Protein AF-A0A9W4K9D1-F1 (afdb_monomer_lite)

Radius of gyration: 14.53 Å; chains: 1; bounding box: 29×32×39 Å

pLDDT: mean 94.56, std 4.53, range [66.88, 98.06]

Structure (mmCIF, N/CA/C/O backbone):
data_AF-A0A9W4K9D1-F1
#
_entry.id   AF-A0A9W4K9D1-F1
#
loop_
_atom_site.group_PDB
_atom_site.id
_atom_site.type_symbol
_atom_site.label_atom_id
_atom_site.label_alt_id
_atom_site.label_comp_id
_atom_site.label_asym_id
_atom_site.label_entity_id
_atom_site.label_seq_id
_atom_site.pdbx_PDB_ins_code
_atom_site.Cartn_x
_atom_site.Cartn_y
_atom_site.Cartn_z
_atom_site.occupancy
_atom_site.B_iso_or_equiv
_atom_site.auth_seq_id
_atom_site.auth_comp_id
_atom_site.auth_asym_id
_atom_site.auth_atom_id
_atom_site.pdbx_PDB_model_num
ATOM 1 N N . MET A 1 1 ? 14.263 6.434 -8.833 1.00 66.88 1 MET A N 1
ATOM 2 C CA . MET A 1 1 ? 13.544 5.150 -9.008 1.00 66.88 1 MET A CA 1
ATOM 3 C C . MET A 1 1 ? 13.480 4.343 -7.719 1.00 66.88 1 MET A C 1
ATOM 5 O O . MET A 1 1 ? 12.378 4.004 -7.323 1.00 66.88 1 MET A O 1
ATOM 9 N N . ILE A 1 2 ? 14.610 4.113 -7.035 1.00 78.81 2 ILE A N 1
ATOM 10 C CA . ILE A 1 2 ? 14.655 3.403 -5.739 1.00 78.81 2 ILE A CA 1
ATOM 11 C C . ILE A 1 2 ? 13.678 4.014 -4.720 1.00 78.81 2 ILE A C 1
ATOM 13 O O . ILE A 1 2 ? 12.841 3.300 -4.189 1.00 78.81 2 ILE A O 1
ATOM 17 N N . LEU A 1 3 ? 13.687 5.344 -4.554 1.00 84.69 3 LEU A N 1
ATOM 18 C CA . LEU A 1 3 ? 12.763 6.046 -3.647 1.00 84.69 3 LEU A CA 1
ATOM 19 C C . LEU A 1 3 ? 11.282 5.759 -3.943 1.00 84.69 3 LEU A C 1
ATOM 21 O O . LEU A 1 3 ? 10.499 5.529 -3.029 1.00 84.69 3 LEU A O 1
ATOM 25 N N . TYR A 1 4 ? 10.906 5.722 -5.224 1.00 86.62 4 TYR A N 1
ATOM 26 C CA . TYR A 1 4 ? 9.530 5.438 -5.624 1.00 86.62 4 TYR A CA 1
ATOM 27 C C . TYR A 1 4 ? 9.137 3.984 -5.342 1.00 86.62 4 TYR A C 1
ATOM 29 O O . TYR A 1 4 ? 8.011 3.740 -4.926 1.00 86.62 4 TYR A O 1
ATOM 37 N N . LEU A 1 5 ? 10.053 3.026 -5.525 1.00 88.19 5 LEU A N 1
ATOM 38 C CA . LEU A 1 5 ? 9.808 1.626 -5.166 1.00 88.19 5 LEU A CA 1
ATOM 39 C C . LEU A 1 5 ? 9.636 1.459 -3.654 1.00 88.19 5 LEU A C 1
ATOM 41 O O . LEU A 1 5 ? 8.706 0.780 -3.235 1.00 88.19 5 LEU A O 1
ATOM 45 N N . THR A 1 6 ? 10.463 2.123 -2.840 1.00 92.44 6 THR A N 1
ATOM 46 C CA . THR A 1 6 ? 10.318 2.120 -1.376 1.00 92.44 6 THR A CA 1
ATOM 47 C C . THR A 1 6 ? 8.973 2.701 -0.941 1.00 92.44 6 THR A C 1
ATOM 49 O O . THR A 1 6 ? 8.310 2.128 -0.080 1.00 92.44 6 THR A O 1
ATOM 52 N N . TRP A 1 7 ? 8.534 3.807 -1.551 1.00 93.44 7 TRP A N 1
ATOM 53 C CA . TRP A 1 7 ? 7.221 4.386 -1.258 1.00 93.44 7 TRP A CA 1
ATOM 54 C C . TRP A 1 7 ? 6.080 3.444 -1.630 1.00 93.44 7 TRP A C 1
ATOM 56 O O . TRP A 1 7 ? 5.208 3.217 -0.803 1.00 93.44 7 TRP A O 1
ATOM 66 N N . VAL A 1 8 ? 6.102 2.847 -2.827 1.00 94.12 8 VAL A N 1
ATOM 67 C CA . VAL A 1 8 ? 5.066 1.879 -3.223 1.00 94.12 8 VAL A CA 1
ATOM 68 C C . VAL A 1 8 ? 5.062 0.657 -2.317 1.00 94.12 8 VAL A C 1
ATOM 70 O O . VAL A 1 8 ? 3.990 0.219 -1.919 1.00 94.12 8 VAL A O 1
ATOM 73 N N . PHE A 1 9 ? 6.230 0.123 -1.964 1.00 95.94 9 PHE A N 1
ATOM 74 C CA . PHE A 1 9 ? 6.333 -1.032 -1.076 1.00 95.94 9 PHE A CA 1
ATOM 75 C C . PHE A 1 9 ? 5.683 -0.757 0.287 1.00 95.94 9 PHE A C 1
ATOM 77 O O . PHE A 1 9 ? 4.829 -1.523 0.730 1.00 95.94 9 PHE A O 1
ATOM 84 N N . ASN A 1 10 ? 6.039 0.358 0.927 1.00 96.50 10 ASN A N 1
ATOM 85 C CA . ASN A 1 10 ? 5.492 0.701 2.237 1.00 96.50 10 ASN A CA 1
ATOM 86 C C . ASN A 1 10 ? 4.005 1.046 2.151 1.00 96.50 10 ASN A C 1
ATOM 88 O O . ASN A 1 10 ? 3.215 0.528 2.929 1.00 96.50 10 ASN A O 1
ATOM 92 N N . TRP A 1 11 ? 3.599 1.861 1.177 1.00 97.00 11 TRP A N 1
ATOM 93 C CA . TRP A 1 11 ? 2.216 2.320 1.113 1.00 97.00 11 TRP A CA 1
ATOM 94 C C . TRP A 1 11 ? 1.242 1.240 0.651 1.00 97.00 11 TRP A C 1
ATOM 96 O O . TRP A 1 11 ? 0.131 1.195 1.165 1.00 97.00 11 TRP A O 1
ATOM 106 N N . ILE A 1 12 ? 1.634 0.332 -0.254 1.00 97.62 12 ILE A N 1
ATOM 107 C CA . ILE A 1 12 ? 0.810 -0.855 -0.532 1.00 97.62 12 ILE A CA 1
ATOM 108 C C . ILE A 1 12 ? 0.647 -1.666 0.752 1.00 97.62 12 ILE A C 1
ATOM 110 O O . ILE A 1 12 ? -0.475 -2.055 1.055 1.00 97.62 12 ILE A O 1
ATOM 114 N N . ASN A 1 13 ? 1.718 -1.880 1.526 1.00 97.88 13 ASN A N 1
ATOM 115 C CA . ASN A 1 13 ? 1.593 -2.582 2.800 1.00 97.88 13 ASN A CA 1
ATOM 116 C C . ASN A 1 13 ? 0.631 -1.853 3.746 1.00 97.88 13 ASN A C 1
ATOM 118 O O . ASN A 1 13 ? -0.299 -2.491 4.204 1.00 97.88 13 ASN A O 1
ATOM 122 N N . ASP A 1 14 ? 0.787 -0.545 3.976 1.00 97.62 14 ASP A N 1
ATOM 123 C CA . ASP A 1 14 ? -0.086 0.227 4.880 1.00 97.62 14 ASP A CA 1
ATOM 124 C C . ASP A 1 14 ? -1.564 0.208 4.450 1.00 97.62 14 ASP A C 1
ATOM 126 O O . ASP A 1 14 ? -2.464 0.217 5.288 1.00 97.62 14 ASP A O 1
ATOM 130 N N . LEU A 1 15 ? -1.831 0.198 3.139 1.00 96.94 15 LEU A N 1
ATOM 131 C CA . LEU A 1 15 ? -3.189 0.083 2.604 1.00 96.94 15 LEU A CA 1
ATOM 132 C C . LEU A 1 15 ? -3.754 -1.321 2.805 1.00 96.94 15 LEU A C 1
ATOM 134 O O . LEU A 1 15 ? -4.877 -1.479 3.268 1.00 96.94 15 LEU A O 1
ATOM 138 N N . MET A 1 16 ? -2.982 -2.346 2.454 1.00 96.75 16 MET A N 1
ATOM 139 C CA . MET A 1 16 ? -3.437 -3.732 2.519 1.00 96.75 16 MET A CA 1
ATOM 140 C C . MET A 1 16 ? -3.450 -4.267 3.960 1.00 96.75 16 MET A C 1
ATOM 142 O O . MET A 1 16 ? -4.208 -5.173 4.280 1.00 96.75 16 MET A O 1
ATOM 146 N N . SER A 1 17 ? -2.649 -3.712 4.866 1.00 97.19 17 SER A N 1
ATOM 147 C CA . SER A 1 17 ? -2.665 -4.057 6.286 1.00 97.19 17 SER A CA 1
ATOM 148 C C . SER A 1 17 ? -3.707 -3.272 7.077 1.00 97.19 17 SER A C 1
ATOM 150 O O . SER A 1 17 ? -4.004 -3.656 8.207 1.00 97.19 17 SER A O 1
ATOM 152 N N . SER A 1 18 ? -4.325 -2.232 6.505 1.00 96.19 18 SER A N 1
ATOM 153 C CA . SER A 1 18 ? -5.234 -1.364 7.259 1.00 96.19 18 SER A CA 1
ATOM 154 C C . SER A 1 18 ? -6.412 -2.129 7.866 1.00 96.19 18 SER A C 1
ATOM 156 O O . SER A 1 18 ? -6.821 -1.836 8.987 1.00 96.19 18 SER A O 1
ATOM 158 N N . TYR A 1 19 ? -6.952 -3.122 7.150 1.00 95.69 19 TYR A N 1
ATOM 159 C CA . TYR A 1 19 ? -8.067 -3.931 7.643 1.00 95.69 19 TYR A CA 1
ATOM 160 C C . TYR A 1 19 ? -7.665 -4.767 8.861 1.00 95.69 19 TYR A C 1
ATOM 162 O O . TYR A 1 19 ? -8.258 -4.615 9.930 1.00 95.69 19 TYR A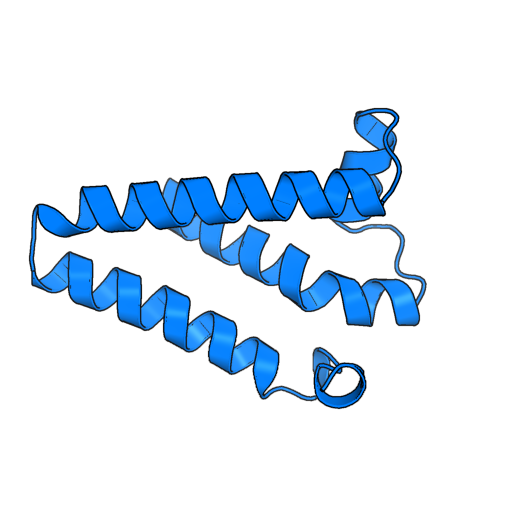 O 1
ATOM 170 N N . LYS A 1 20 ? -6.615 -5.594 8.740 1.00 96.31 20 LYS A N 1
ATOM 171 C CA . LYS A 1 20 ? -6.157 -6.441 9.853 1.00 96.31 20 LYS A CA 1
ATOM 172 C C . LYS A 1 20 ? -5.739 -5.607 11.066 1.00 96.31 20 LYS A C 1
ATOM 174 O O . LYS A 1 20 ? -6.010 -5.994 12.195 1.00 96.31 20 LYS A O 1
ATOM 179 N N . GLU A 1 21 ? -5.127 -4.445 10.845 1.00 96.56 21 GLU A N 1
ATOM 180 C CA . GLU A 1 21 ? -4.732 -3.520 11.913 1.00 96.56 21 GLU A CA 1
ATOM 181 C C . GLU A 1 21 ? -5.935 -2.927 12.642 1.00 96.56 21 GLU A C 1
ATOM 183 O O . GLU A 1 21 ? -5.948 -2.889 13.871 1.00 96.56 21 GLU A O 1
ATOM 188 N N . MET A 1 22 ? -6.966 -2.522 11.898 1.00 93.38 22 MET A N 1
ATOM 189 C CA . MET A 1 22 ? -8.209 -2.015 12.471 1.00 93.38 22 MET A CA 1
ATOM 190 C C . MET A 1 22 ? -8.908 -3.085 13.316 1.00 93.38 22 MET A C 1
ATOM 192 O O . MET A 1 22 ? -9.314 -2.800 14.442 1.00 93.38 22 MET A O 1
ATOM 196 N N . VAL A 1 23 ? -9.006 -4.321 12.814 1.00 94.62 23 VAL A N 1
ATOM 197 C CA . VAL A 1 23 ? -9.627 -5.431 13.557 1.00 94.62 23 VAL A CA 1
ATOM 198 C C . VAL A 1 23 ? -8.832 -5.783 14.818 1.00 94.62 23 VAL A C 1
ATOM 200 O O . VAL A 1 23 ? -9.419 -6.072 15.858 1.00 94.62 23 VAL A O 1
ATOM 203 N N . ASN A 1 24 ? -7.503 -5.700 14.759 1.00 94.56 24 ASN A N 1
ATOM 204 C CA . ASN A 1 24 ? -6.626 -5.946 15.903 1.00 94.56 24 ASN A CA 1
ATOM 205 C C . ASN A 1 24 ? -6.520 -4.754 16.871 1.00 94.56 24 ASN A C 1
ATOM 207 O O . ASN A 1 24 ? -5.766 -4.830 17.840 1.00 94.56 24 ASN A O 1
ATOM 211 N N . MET A 1 25 ? -7.238 -3.652 16.619 1.00 92.50 25 MET A N 1
ATOM 212 C CA . MET A 1 25 ? -7.149 -2.410 17.397 1.00 92.50 25 MET A CA 1
ATOM 213 C C . MET A 1 25 ? -5.716 -1.840 17.471 1.00 92.50 25 MET A C 1
ATOM 215 O O . MET A 1 25 ? -5.352 -1.142 18.421 1.00 92.50 25 MET A O 1
ATOM 219 N N . GLU A 1 26 ? -4.897 -2.108 16.449 1.00 92.81 26 GLU A N 1
ATOM 220 C CA . GLU A 1 26 ? -3.559 -1.538 16.302 1.00 92.81 26 GLU A CA 1
ATOM 221 C C . GLU A 1 26 ? -3.694 -0.039 15.971 1.00 92.81 26 GLU A C 1
ATOM 223 O O . GLU A 1 26 ? -4.313 0.346 14.981 1.00 92.81 26 GLU A O 1
ATOM 228 N N . ASN A 1 27 ? -3.121 0.832 16.807 1.00 90.44 27 ASN A N 1
ATOM 229 C CA . ASN A 1 27 ? -3.291 2.291 16.709 1.00 90.44 27 ASN A CA 1
ATOM 230 C C . ASN A 1 27 ? -1.972 3.065 16.506 1.00 90.44 27 ASN A C 1
ATOM 232 O O . ASN A 1 27 ? -1.963 4.299 16.562 1.00 90.44 27 ASN A O 1
ATOM 236 N N . LEU A 1 28 ? -0.873 2.341 16.276 1.00 93.88 28 LEU A N 1
ATOM 237 C CA . LEU A 1 28 ? 0.464 2.861 15.979 1.00 93.88 28 LEU A CA 1
ATOM 238 C C . LEU A 1 28 ? 0.896 2.454 14.563 1.00 93.88 28 LEU A C 1
ATOM 240 O O . LEU A 1 28 ? 1.950 1.860 14.363 1.00 93.88 28 LEU A O 1
ATOM 244 N N . ASN A 1 29 ? 0.065 2.784 13.577 1.00 95.62 29 ASN A N 1
ATOM 245 C CA . ASN A 1 29 ? 0.316 2.543 12.155 1.00 95.62 29 ASN A CA 1
ATOM 246 C C . ASN A 1 29 ? 0.262 3.844 11.348 1.00 95.62 29 ASN A C 1
ATOM 248 O O . ASN A 1 29 ? -0.137 4.900 11.852 1.00 95.62 29 ASN A O 1
ATOM 252 N N . PHE A 1 30 ? 0.673 3.773 10.081 1.00 96.56 30 PHE A N 1
ATOM 253 C CA . PHE A 1 30 ? 0.765 4.945 9.217 1.00 96.56 30 PHE A CA 1
ATOM 254 C C . PHE A 1 30 ? -0.580 5.660 9.044 1.00 96.56 30 PHE A C 1
ATOM 256 O O . PHE A 1 30 ? -0.636 6.884 9.169 1.00 96.56 30 PHE A O 1
ATOM 263 N N . ILE A 1 31 ? -1.670 4.922 8.810 1.00 96.88 31 ILE A N 1
ATOM 264 C CA . ILE A 1 31 ? -2.998 5.509 8.575 1.00 96.88 31 ILE A CA 1
ATOM 265 C C . ILE A 1 31 ? -3.490 6.264 9.811 1.00 96.88 31 ILE A C 1
ATOM 267 O O . ILE A 1 31 ? -3.891 7.424 9.704 1.00 96.88 31 ILE A O 1
ATOM 271 N N . THR A 1 32 ? -3.395 5.649 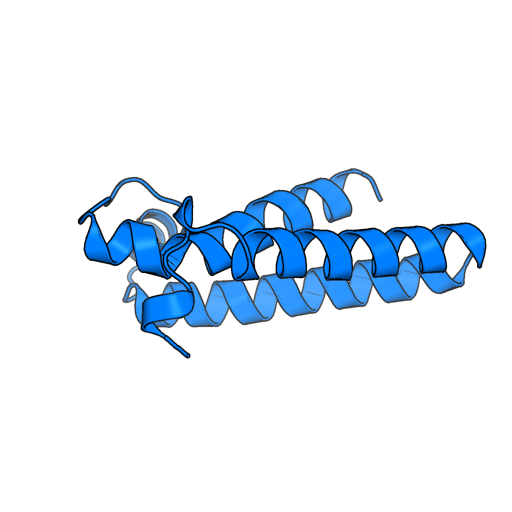10.990 1.00 96.69 32 THR A N 1
ATOM 272 C CA . THR A 1 32 ? -3.820 6.257 12.257 1.00 96.69 32 THR A CA 1
ATOM 273 C C . THR A 1 32 ? -2.956 7.460 12.616 1.00 96.69 32 THR A C 1
ATOM 275 O O . THR A 1 32 ? -3.478 8.508 12.998 1.00 96.69 32 THR A O 1
ATOM 278 N N . ASN A 1 33 ? -1.636 7.348 12.463 1.00 97.25 33 ASN A N 1
ATOM 279 C CA . ASN A 1 33 ? -0.723 8.445 12.769 1.00 97.25 33 ASN A CA 1
ATOM 280 C C . ASN A 1 33 ? -0.895 9.614 11.789 1.00 97.25 33 ASN A C 1
ATOM 282 O O . ASN A 1 33 ? -0.974 10.760 12.223 1.00 97.25 33 ASN A O 1
ATOM 286 N N . SER A 1 34 ? -1.043 9.348 10.487 1.00 96.56 34 SER A N 1
ATOM 287 C CA . SER A 1 34 ? -1.322 10.382 9.480 1.00 96.56 34 SER A CA 1
ATOM 288 C C . SER A 1 34 ? -2.648 11.092 9.757 1.00 96.56 34 SER A C 1
ATOM 290 O O . SER A 1 34 ? -2.700 12.320 9.671 1.00 96.56 34 SER A O 1
ATOM 292 N N . ALA A 1 35 ? -3.692 10.353 10.146 1.00 96.75 35 ALA A N 1
ATOM 293 C CA . ALA A 1 35 ? -4.975 10.928 10.539 1.00 96.75 35 ALA A CA 1
ATOM 294 C C . ALA A 1 35 ? -4.811 11.907 11.714 1.00 96.75 35 ALA A C 1
ATOM 296 O O . ALA A 1 35 ? -5.196 13.072 11.611 1.00 96.75 35 ALA A O 1
ATOM 297 N N . ARG A 1 36 ? -4.130 11.476 12.785 1.00 96.94 36 ARG A N 1
ATOM 298 C CA . ARG A 1 36 ? -3.847 12.309 13.968 1.00 96.94 36 ARG A CA 1
ATOM 299 C C . ARG A 1 36 ? -3.040 13.558 13.625 1.00 96.94 36 ARG A C 1
ATOM 301 O O . ARG A 1 36 ? -3.434 14.655 14.001 1.00 96.94 36 ARG A O 1
ATOM 308 N N . CYS A 1 37 ? -1.938 13.408 12.889 1.00 97.62 37 CYS A N 1
ATOM 309 C CA . CYS A 1 37 ? -1.063 14.527 12.536 1.00 97.62 37 CYS A CA 1
ATOM 310 C C . CYS A 1 37 ? -1.754 15.583 11.663 1.00 97.62 37 CYS A C 1
ATOM 312 O O . CYS A 1 37 ? -1.346 16.740 11.683 1.00 97.62 37 CYS A O 1
ATOM 314 N N . LYS A 1 38 ? -2.768 15.193 10.883 1.00 97.00 38 LYS A N 1
ATOM 315 C CA . LYS A 1 38 ? -3.465 16.080 9.940 1.00 97.00 38 LYS A CA 1
ATOM 316 C C . LYS A 1 38 ?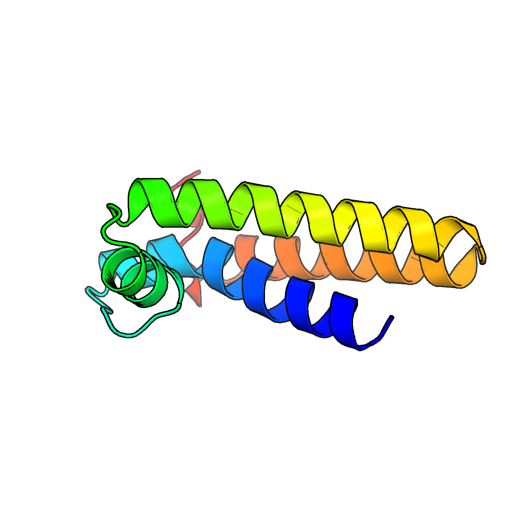 -4.843 16.535 10.428 1.00 97.00 38 LYS A C 1
ATOM 318 O O . LYS A 1 38 ? -5.514 17.255 9.698 1.00 97.00 38 LYS A O 1
ATOM 323 N N . GLY A 1 39 ? -5.275 16.111 11.618 1.00 97.25 39 GLY A N 1
ATOM 324 C CA . GLY A 1 39 ? -6.626 16.385 12.118 1.00 97.25 39 GLY A CA 1
ATOM 325 C C . GLY A 1 39 ? -7.733 15.748 11.268 1.00 97.25 39 GLY A C 1
ATOM 326 O O . GLY A 1 39 ? -8.813 16.314 11.155 1.00 97.25 39 GLY A O 1
ATOM 327 N N . LEU A 1 40 ? -7.454 14.600 10.644 1.00 97.25 40 LEU A N 1
ATOM 328 C CA . LEU A 1 40 ? -8.390 13.857 9.796 1.00 97.25 40 LEU A CA 1
ATOM 329 C C . LEU A 1 40 ? -8.952 12.637 10.533 1.00 97.25 40 LEU A C 1
ATOM 331 O O . LEU A 1 40 ? -8.361 12.130 11.488 1.00 97.25 40 LEU A O 1
ATOM 335 N N . THR A 1 41 ? -10.055 12.093 10.028 1.00 96.38 41 THR A N 1
ATOM 336 C CA . THR A 1 41 ? -10.497 10.739 10.377 1.00 96.38 41 THR A CA 1
ATOM 337 C C . THR A 1 41 ? -9.577 9.681 9.751 1.00 96.38 41 THR A C 1
ATOM 339 O O . THR A 1 41 ? -8.894 9.920 8.749 1.00 96.38 41 THR A O 1
ATOM 342 N N . GLN A 1 42 ? -9.575 8.464 10.309 1.00 94.19 42 GLN A N 1
ATOM 343 C CA . GLN A 1 42 ? -8.812 7.349 9.728 1.00 94.19 42 GLN A CA 1
ATOM 344 C C . GLN A 1 42 ? -9.268 7.025 8.299 1.00 94.19 42 GLN A C 1
ATOM 346 O O . GLN A 1 42 ? -8.432 6.767 7.439 1.00 94.19 42 GLN A O 1
ATOM 351 N N . VAL A 1 43 ? -10.575 7.110 8.021 1.00 94.94 43 VAL A N 1
ATOM 352 C CA . VAL A 1 43 ? -11.140 6.874 6.683 1.00 94.94 43 VAL A CA 1
ATOM 353 C C . VAL A 1 43 ? -10.656 7.924 5.681 1.00 94.94 43 VAL A C 1
ATOM 355 O O . VAL A 1 43 ? -10.284 7.579 4.561 1.00 94.94 43 VAL A O 1
ATOM 358 N N . GLU A 1 44 ? -10.619 9.203 6.058 1.00 97.62 44 GLU A N 1
ATOM 359 C CA . GLU A 1 44 ? -10.076 10.265 5.200 1.00 97.62 44 GLU A CA 1
ATOM 360 C C . GLU A 1 44 ? -8.578 10.083 4.947 1.00 97.62 44 GLU A C 1
ATOM 362 O O . GLU A 1 44 ? -8.125 10.211 3.806 1.00 97.62 44 GLU A O 1
ATOM 367 N N . SER A 1 45 ? -7.810 9.719 5.979 1.00 97.19 45 SER A N 1
ATOM 368 C CA . SER A 1 45 ? -6.388 9.417 5.807 1.00 97.19 45 SER A CA 1
ATOM 369 C C . SER A 1 45 ? -6.173 8.195 4.910 1.00 97.19 45 SER A C 1
ATOM 371 O O . SER A 1 45 ? -5.286 8.227 4.061 1.00 97.19 45 SER A O 1
ATOM 373 N N . LEU A 1 46 ? -7.000 7.151 5.031 1.00 96.62 46 LEU A N 1
ATOM 374 C CA . LEU A 1 46 ? -6.959 5.976 4.157 1.00 96.62 46 LEU A CA 1
ATOM 375 C C . LEU A 1 46 ? -7.247 6.352 2.699 1.00 96.62 46 LEU A C 1
ATOM 377 O O . LEU A 1 46 ? -6.468 6.003 1.814 1.00 96.62 46 LEU A O 1
ATOM 381 N N . LYS A 1 47 ? -8.304 7.135 2.441 1.00 97.19 47 LYS A N 1
ATOM 382 C CA . LYS A 1 47 ? -8.622 7.649 1.096 1.00 97.19 47 LYS A CA 1
ATOM 383 C C . LYS A 1 47 ? -7.461 8.456 0.511 1.00 97.19 47 LYS A C 1
ATOM 385 O O . LYS A 1 47 ? -7.092 8.250 -0.643 1.00 97.19 47 LYS A O 1
ATOM 390 N N . SER A 1 48 ? -6.849 9.335 1.306 1.00 96.62 48 SER A N 1
ATOM 391 C CA . SER A 1 48 ? -5.668 10.094 0.879 1.00 96.62 48 SER A CA 1
ATOM 392 C C . SER A 1 48 ? -4.492 9.172 0.536 1.00 96.62 48 SER A C 1
ATOM 394 O O . SER A 1 48 ? -3.862 9.346 -0.508 1.00 96.62 48 SER A O 1
ATOM 396 N N . SER A 1 49 ? -4.230 8.150 1.353 1.00 96.75 49 SER A N 1
ATOM 397 C CA . SER A 1 49 ? -3.174 7.166 1.095 1.00 96.75 49 SER A CA 1
ATOM 398 C C . SER A 1 49 ? -3.412 6.366 -0.187 1.00 96.75 49 SER A C 1
ATOM 400 O O . SER A 1 49 ? -2.462 6.141 -0.937 1.00 96.75 49 SER A O 1
ATOM 402 N N . VAL A 1 50 ? -4.661 5.997 -0.499 1.00 97.50 50 VAL A N 1
ATOM 403 C CA . VAL A 1 50 ? -5.015 5.325 -1.766 1.00 97.50 50 VAL A CA 1
ATOM 404 C C . VAL A 1 50 ? -4.671 6.208 -2.965 1.00 97.50 50 VAL A C 1
ATOM 406 O O . VAL A 1 50 ? -4.033 5.741 -3.914 1.00 97.50 50 VAL A O 1
ATOM 409 N N . MET A 1 51 ? -5.034 7.493 -2.911 1.00 97.62 51 MET A N 1
ATOM 410 C CA . MET A 1 51 ? -4.728 8.444 -3.984 1.00 97.62 51 MET A CA 1
ATOM 411 C C . MET A 1 51 ? -3.216 8.614 -4.164 1.00 97.62 51 MET A C 1
ATOM 413 O O . MET A 1 51 ? -2.710 8.469 -5.275 1.00 97.62 51 MET A O 1
ATOM 417 N N . ASN A 1 52 ? -2.476 8.820 -3.072 1.00 95.38 52 ASN A N 1
ATOM 418 C CA . ASN A 1 52 ? -1.020 8.983 -3.112 1.00 95.38 52 ASN A CA 1
ATOM 419 C C . ASN A 1 52 ? -0.314 7.735 -3.666 1.00 95.38 52 ASN A C 1
ATOM 421 O O . ASN A 1 52 ? 0.590 7.840 -4.496 1.00 95.38 52 ASN A O 1
ATOM 425 N N . THR A 1 53 ? -0.749 6.545 -3.250 1.00 97.06 53 THR A N 1
ATOM 426 C CA . THR A 1 53 ? -0.190 5.269 -3.726 1.00 97.06 53 THR A CA 1
ATOM 427 C C . THR A 1 53 ? -0.452 5.069 -5.209 1.00 97.06 53 THR A C 1
ATOM 429 O O . THR A 1 53 ? 0.467 4.740 -5.961 1.00 97.06 53 THR A O 1
ATOM 432 N N . SER A 1 54 ? -1.674 5.354 -5.659 1.00 97.06 54 SER A N 1
ATOM 433 C CA . SER A 1 54 ? -2.046 5.293 -7.075 1.00 97.06 54 SER A CA 1
ATOM 434 C C . SER A 1 54 ? -1.213 6.257 -7.924 1.00 97.06 54 SER A C 1
ATOM 436 O O . SER A 1 54 ? -0.731 5.895 -9.002 1.00 97.06 54 SER A O 1
ATOM 438 N N . ASP A 1 55 ? -0.985 7.471 -7.422 1.00 96.88 55 ASP A N 1
ATOM 439 C CA . ASP A 1 55 ? -0.133 8.481 -8.045 1.00 96.88 55 ASP A CA 1
ATOM 440 C C . ASP A 1 55 ? 1.312 8.007 -8.202 1.00 96.88 55 ASP A C 1
ATOM 442 O O . ASP A 1 55 ? 1.897 8.134 -9.283 1.00 96.88 55 ASP A O 1
ATOM 446 N N . VAL A 1 56 ? 1.892 7.434 -7.148 1.00 95.62 56 VAL A N 1
ATOM 447 C CA . VAL A 1 56 ? 3.268 6.931 -7.187 1.00 95.62 56 VAL A CA 1
ATOM 448 C C . VAL A 1 56 ? 3.394 5.730 -8.124 1.00 95.62 56 VAL A C 1
ATOM 450 O O . VAL A 1 56 ? 4.334 5.695 -8.922 1.00 95.62 56 VAL A O 1
ATOM 453 N N . ILE A 1 57 ? 2.445 4.790 -8.108 1.00 96.06 57 ILE A N 1
ATOM 454 C CA . ILE A 1 57 ? 2.427 3.661 -9.052 1.00 96.06 57 ILE A CA 1
ATOM 455 C C . ILE A 1 57 ? 2.366 4.182 -10.492 1.00 96.06 57 ILE A C 1
ATOM 457 O O . ILE A 1 57 ? 3.145 3.749 -11.342 1.00 96.06 57 ILE A O 1
ATOM 461 N N . ARG A 1 58 ? 1.509 5.169 -10.785 1.00 96.12 58 ARG A N 1
ATOM 462 C CA . ARG A 1 58 ? 1.447 5.795 -12.115 1.00 96.12 58 ARG A CA 1
ATOM 463 C C . ARG A 1 58 ? 2.770 6.456 -12.504 1.00 96.12 58 ARG A C 1
ATOM 465 O O . ARG A 1 58 ? 3.201 6.303 -13.645 1.00 96.12 58 ARG A O 1
ATOM 472 N N . ARG A 1 59 ? 3.445 7.151 -11.583 1.00 94.31 59 ARG A N 1
ATOM 473 C CA . ARG A 1 59 ? 4.777 7.730 -11.840 1.00 94.31 59 ARG A CA 1
ATOM 474 C C . ARG A 1 59 ? 5.817 6.649 -12.134 1.00 94.31 59 ARG A C 1
ATOM 476 O O . ARG A 1 59 ? 6.559 6.794 -13.101 1.00 9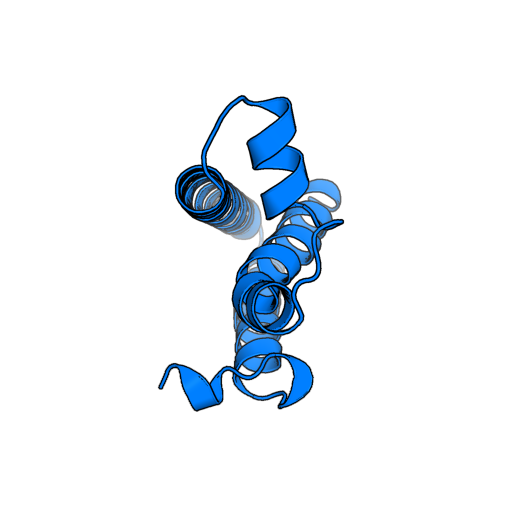4.31 59 ARG A O 1
ATOM 483 N N . LEU A 1 60 ? 5.840 5.555 -11.368 1.00 92.88 60 LEU A N 1
ATOM 484 C CA . LEU A 1 60 ? 6.718 4.408 -11.634 1.00 92.88 60 LEU A CA 1
ATOM 485 C C . LEU A 1 60 ? 6.472 3.810 -13.017 1.00 92.88 60 LEU A C 1
ATOM 487 O O . LEU A 1 60 ? 7.427 3.577 -13.752 1.00 92.88 60 LEU A O 1
ATOM 491 N N . ARG A 1 61 ? 5.206 3.618 -13.396 1.00 94.62 61 ARG A N 1
ATOM 492 C CA . ARG A 1 61 ? 4.828 3.127 -14.727 1.00 94.62 61 ARG A CA 1
ATOM 493 C C . ARG A 1 61 ? 5.319 4.053 -15.830 1.00 94.62 61 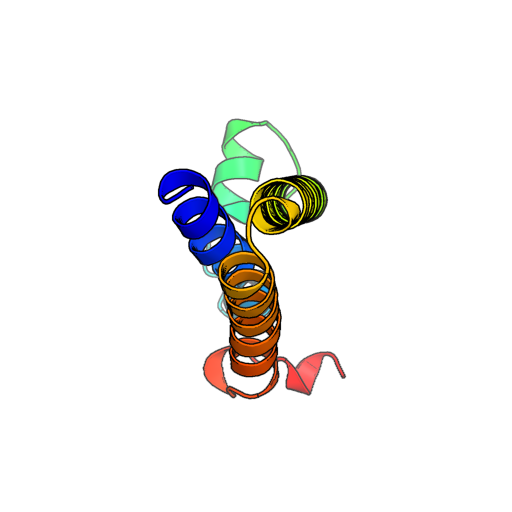ARG A C 1
ATOM 495 O O . ARG A 1 61 ? 5.910 3.584 -16.796 1.00 94.62 61 ARG A O 1
ATOM 502 N N . THR A 1 62 ? 5.129 5.364 -15.674 1.00 94.56 62 THR A N 1
ATOM 503 C CA . THR A 1 62 ? 5.628 6.365 -16.628 1.00 94.56 62 THR A CA 1
ATOM 504 C C . THR A 1 62 ? 7.147 6.311 -16.764 1.00 94.56 62 THR A C 1
ATOM 506 O O . THR A 1 62 ? 7.642 6.291 -17.886 1.00 94.56 62 THR A O 1
ATOM 509 N N . LEU A 1 63 ? 7.887 6.224 -15.654 1.00 90.56 63 LEU A N 1
ATOM 510 C CA . LEU A 1 63 ? 9.348 6.079 -15.678 1.00 90.56 63 LEU A CA 1
ATOM 511 C C . LEU A 1 63 ? 9.783 4.754 -16.322 1.00 90.56 63 LEU A C 1
ATOM 513 O O . LEU A 1 63 ? 10.760 4.717 -17.066 1.00 90.56 63 LEU A O 1
ATOM 517 N N . GLY A 1 64 ? 9.032 3.678 -16.080 1.00 91.62 64 GLY A N 1
ATOM 518 C CA . GLY A 1 64 ? 9.283 2.361 -16.653 1.00 91.62 64 GLY A CA 1
ATOM 519 C C . GLY A 1 64 ? 9.206 2.332 -18.178 1.00 91.62 64 GLY A C 1
ATOM 520 O O . GLY A 1 64 ? 9.938 1.564 -18.793 1.00 91.62 64 GLY A O 1
ATOM 521 N N . LYS A 1 65 ? 8.405 3.206 -18.806 1.00 92.50 65 LYS A N 1
ATOM 522 C CA . LYS A 1 65 ? 8.279 3.282 -20.276 1.00 92.50 65 LYS A CA 1
ATOM 523 C C . LYS A 1 65 ? 9.598 3.586 -20.990 1.00 92.50 65 LYS A C 1
ATOM 525 O O . LYS A 1 65 ? 9.731 3.251 -22.161 1.00 92.50 65 LYS A O 1
ATOM 530 N N . ALA A 1 66 ? 10.569 4.190 -20.303 1.00 91.50 66 ALA A N 1
ATOM 531 C CA . ALA A 1 66 ? 11.886 4.466 -20.872 1.00 91.50 66 ALA A CA 1
ATOM 532 C C . ALA A 1 66 ? 12.684 3.187 -21.195 1.00 91.50 66 ALA A C 1
ATOM 534 O O . ALA A 1 66 ? 13.598 3.229 -22.014 1.00 91.50 66 ALA A O 1
ATOM 535 N N . HIS A 1 67 ? 12.357 2.050 -20.567 1.00 92.44 67 HIS A N 1
ATOM 536 C CA . HIS A 1 67 ? 13.049 0.783 -20.786 1.00 92.44 67 HIS A CA 1
ATOM 537 C C . HIS A 1 67 ? 12.098 -0.409 -20.597 1.00 92.44 67 HIS A C 1
ATOM 539 O O . HIS A 1 67 ? 11.617 -0.666 -19.494 1.00 92.44 67 HIS A O 1
ATOM 545 N N . SER A 1 68 ? 11.869 -1.203 -21.648 1.00 91.00 68 SER A N 1
ATOM 546 C CA . SER A 1 68 ? 10.866 -2.286 -21.632 1.00 91.00 68 SER A CA 1
ATOM 547 C C . SER A 1 68 ? 11.088 -3.321 -20.520 1.00 91.00 68 SER A C 1
ATOM 549 O O . SER A 1 68 ? 10.129 -3.804 -19.919 1.00 91.00 68 SER A O 1
ATOM 551 N N . GLY A 1 69 ? 12.347 -3.629 -20.188 1.00 92.62 69 GLY A N 1
ATOM 552 C CA . GLY A 1 69 ? 12.677 -4.501 -19.059 1.00 92.62 69 GLY A CA 1
ATOM 553 C C . GLY A 1 69 ? 12.270 -3.906 -17.711 1.00 92.62 69 GLY A C 1
ATOM 554 O O . GLY A 1 69 ? 11.778 -4.621 -16.845 1.00 92.62 69 GLY A O 1
ATOM 555 N N . LEU A 1 70 ? 12.398 -2.588 -17.555 1.00 90.88 70 LEU A N 1
ATOM 556 C CA . LEU A 1 70 ? 12.026 -1.902 -16.325 1.00 90.88 70 LEU A CA 1
ATOM 557 C C . LEU A 1 70 ? 10.505 -1.823 -16.173 1.00 90.88 70 LEU A C 1
ATOM 559 O O . LEU A 1 70 ? 9.993 -2.072 -15.087 1.00 90.88 70 LEU A O 1
ATOM 563 N N . GLN A 1 71 ? 9.780 -1.532 -17.256 1.00 94.00 71 GLN A N 1
ATOM 564 C CA . GLN A 1 71 ? 8.318 -1.569 -17.248 1.00 94.00 71 GLN A CA 1
ATOM 565 C C . GLN A 1 71 ? 7.796 -2.936 -16.789 1.00 94.00 71 GLN A C 1
ATOM 567 O O . GLN A 1 71 ? 6.938 -2.995 -15.911 1.00 94.00 71 GLN A O 1
ATOM 572 N N . ARG A 1 72 ? 8.352 -4.033 -17.326 1.00 95.56 72 ARG A N 1
ATOM 573 C CA . ARG A 1 72 ? 7.977 -5.394 -16.907 1.00 95.56 72 ARG A CA 1
ATOM 574 C C . ARG A 1 72 ? 8.236 -5.633 -15.421 1.00 95.56 72 ARG A C 1
ATOM 576 O O . ARG A 1 72 ? 7.379 -6.198 -14.754 1.00 95.56 72 ARG A O 1
ATOM 583 N N . LEU A 1 73 ? 9.378 -5.180 -14.901 1.00 93.69 73 LEU A N 1
ATOM 584 C CA . LEU A 1 73 ? 9.708 -5.313 -13.479 1.00 93.69 73 LEU A CA 1
ATOM 585 C C . LEU A 1 73 ? 8.750 -4.520 -12.582 1.00 93.69 73 LEU A C 1
ATOM 587 O O . LEU A 1 73 ? 8.314 -5.042 -11.561 1.00 93.69 73 LEU A O 1
ATOM 591 N N . VAL A 1 74 ? 8.393 -3.288 -12.963 1.00 94.19 74 VAL A N 1
ATOM 592 C CA . VAL A 1 74 ? 7.435 -2.461 -12.211 1.00 94.19 74 VAL A CA 1
ATOM 593 C C . VAL A 1 74 ? 6.065 -3.133 -12.148 1.00 94.19 74 VAL A C 1
ATOM 595 O O . VAL A 1 74 ? 5.498 -3.237 -11.063 1.00 94.19 74 VAL A O 1
ATOM 598 N N . GLU A 1 75 ? 5.543 -3.617 -13.279 1.00 95.88 75 GLU A N 1
ATOM 599 C CA . GLU A 1 75 ? 4.241 -4.294 -13.292 1.00 95.88 75 GLU A CA 1
ATOM 600 C C . GLU A 1 75 ? 4.275 -5.606 -12.508 1.00 95.88 75 GLU A C 1
ATOM 602 O O . GLU A 1 75 ? 3.388 -5.844 -11.691 1.00 95.88 75 GLU A O 1
ATOM 607 N N . ALA A 1 76 ? 5.316 -6.424 -12.695 1.00 96.56 76 ALA A N 1
ATOM 608 C CA . ALA A 1 76 ? 5.471 -7.679 -11.965 1.00 96.56 76 ALA A CA 1
ATOM 609 C C . ALA A 1 76 ? 5.540 -7.449 -10.449 1.00 96.56 76 ALA A C 1
ATOM 611 O O . ALA A 1 76 ? 4.904 -8.177 -9.689 1.00 96.56 76 ALA A O 1
ATOM 612 N N . PHE A 1 77 ? 6.262 -6.416 -10.008 1.00 95.25 77 PHE A N 1
ATOM 613 C CA . PHE A 1 77 ? 6.352 -6.055 -8.598 1.00 95.25 77 PHE A CA 1
ATOM 614 C C . PHE A 1 77 ? 5.001 -5.604 -8.032 1.00 95.25 77 PHE A C 1
ATOM 616 O O . PHE A 1 77 ? 4.551 -6.164 -7.036 1.00 95.25 77 PHE A O 1
ATOM 623 N N . VAL A 1 78 ? 4.330 -4.631 -8.661 1.00 96.12 78 VAL A N 1
ATOM 624 C CA . VAL A 1 78 ? 3.043 -4.112 -8.162 1.00 96.12 78 VAL A CA 1
ATOM 625 C C . VAL A 1 78 ? 1.991 -5.220 -8.130 1.00 96.12 78 VAL A C 1
ATOM 627 O O . VAL A 1 78 ? 1.335 -5.412 -7.108 1.00 96.12 78 VAL A O 1
ATOM 630 N N . PHE A 1 79 ? 1.861 -5.981 -9.218 1.00 97.50 79 PHE A N 1
ATOM 631 C CA . PHE A 1 79 ? 0.905 -7.081 -9.304 1.00 97.50 79 PHE A CA 1
ATOM 632 C C . PHE A 1 79 ? 1.212 -8.187 -8.289 1.00 97.50 79 PHE A C 1
ATOM 634 O O . PHE A 1 79 ? 0.328 -8.605 -7.540 1.00 97.50 79 PHE A O 1
ATOM 641 N N . GLY A 1 80 ? 2.466 -8.641 -8.235 1.00 98.06 80 GLY A N 1
ATOM 642 C CA . GLY A 1 80 ? 2.886 -9.714 -7.340 1.00 98.06 80 GLY A CA 1
ATOM 643 C C . GLY A 1 80 ? 2.719 -9.339 -5.871 1.00 98.06 80 GLY A C 1
ATOM 644 O O . GLY A 1 80 ? 2.228 -10.143 -5.086 1.00 98.06 80 GLY A O 1
ATOM 645 N N . TYR A 1 81 ? 3.054 -8.104 -5.499 1.00 97.44 81 TYR A N 1
ATOM 646 C CA . TYR A 1 81 ? 2.968 -7.658 -4.112 1.00 97.44 81 TYR A CA 1
ATOM 647 C C . TYR A 1 81 ? 1.522 -7.459 -3.643 1.00 97.44 81 TYR A C 1
ATOM 649 O O . TYR A 1 81 ? 1.190 -7.841 -2.523 1.00 97.44 81 TYR A O 1
ATOM 657 N N . VAL A 1 82 ? 0.631 -6.948 -4.499 1.00 96.81 82 VAL A N 1
ATOM 658 C CA . VAL A 1 82 ? -0.811 -6.906 -4.195 1.00 96.81 82 VAL A CA 1
ATOM 659 C C . VAL A 1 82 ? -1.377 -8.322 -4.077 1.00 96.81 82 VAL A C 1
ATOM 661 O O . VAL A 1 82 ? -2.061 -8.627 -3.104 1.00 96.81 82 VAL A O 1
ATOM 664 N N . THR A 1 83 ? -1.035 -9.211 -5.013 1.00 97.31 83 THR A N 1
ATOM 665 C CA . THR A 1 83 ? -1.476 -10.617 -4.992 1.00 97.31 83 THR A CA 1
ATOM 666 C C . THR A 1 83 ? -1.008 -11.335 -3.727 1.00 97.31 83 THR A C 1
ATOM 668 O O . THR A 1 83 ? -1.777 -12.072 -3.114 1.00 97.31 83 THR A O 1
ATOM 671 N N . TYR A 1 84 ? 0.228 -11.086 -3.288 1.00 97.56 84 TYR A N 1
ATOM 672 C CA . TYR A 1 84 ? 0.738 -11.586 -2.014 1.00 97.56 84 TYR A CA 1
ATOM 673 C C . TYR A 1 84 ? -0.179 -11.179 -0.852 1.00 97.56 84 TYR A C 1
ATOM 675 O O . TYR A 1 84 ? -0.636 -12.039 -0.112 1.00 97.56 84 TYR A O 1
ATOM 683 N N . HIS A 1 85 ? -0.547 -9.902 -0.733 1.00 97.44 85 HIS A N 1
ATOM 684 C CA . HIS A 1 85 ? -1.433 -9.456 0.349 1.00 97.44 85 HIS A CA 1
ATOM 685 C C . HIS A 1 85 ? -2.838 -10.061 0.270 1.00 97.44 85 HIS A C 1
ATOM 687 O O . HIS A 1 85 ? -3.404 -10.412 1.299 1.00 97.44 85 HIS A O 1
ATOM 693 N N . LEU A 1 86 ? -3.383 -10.213 -0.939 1.00 96.06 86 LEU A N 1
ATOM 694 C CA . LEU A 1 86 ? -4.704 -10.809 -1.159 1.00 96.06 86 LEU A CA 1
ATOM 695 C C . LEU A 1 86 ? -4.765 -12.306 -0.827 1.00 96.06 86 LEU A C 1
ATOM 697 O O . LEU A 1 86 ? -5.843 -12.821 -0.561 1.00 96.06 86 LEU A O 1
ATOM 701 N N . THR A 1 87 ? -3.633 -13.009 -0.868 1.00 96.25 87 THR A N 1
ATOM 702 C CA . THR A 1 87 ? -3.578 -14.474 -0.706 1.00 96.25 87 THR A CA 1
ATOM 703 C C . THR A 1 87 ? -3.028 -14.932 0.641 1.00 96.25 87 THR A C 1
ATOM 705 O O . THR A 1 87 ? -3.094 -16.118 0.960 1.00 96.25 87 THR A O 1
ATOM 708 N N . GLN A 1 88 ? -2.466 -14.028 1.442 1.00 97.19 88 GLN A N 1
ATOM 709 C CA . GLN A 1 88 ? -1.927 -14.360 2.757 1.00 97.19 88 GLN A CA 1
ATOM 710 C C . GLN A 1 88 ? -2.970 -14.118 3.850 1.00 97.19 88 GLN A C 1
ATOM 712 O O . GLN A 1 88 ? -3.389 -12.982 4.078 1.00 97.19 88 GLN A O 1
ATOM 717 N N . THR A 1 89 ? -3.274 -15.167 4.619 1.00 96.00 89 THR A N 1
ATOM 718 C CA . THR A 1 89 ? -4.214 -15.141 5.762 1.00 96.00 89 THR A CA 1
ATOM 719 C C . THR A 1 89 ? -3.881 -14.065 6.800 1.00 96.00 89 THR A C 1
ATOM 721 O O . THR A 1 89 ? -4.758 -13.542 7.481 1.00 96.00 89 THR A O 1
ATOM 724 N N . ARG A 1 90 ? -2.605 -13.664 6.893 1.00 96.75 90 ARG A N 1
ATOM 725 C CA . ARG A 1 90 ? -2.132 -12.561 7.747 1.00 96.75 90 ARG A CA 1
ATOM 726 C C . ARG A 1 90 ? -2.950 -11.274 7.579 1.00 96.75 90 ARG A C 1
ATOM 728 O O . ARG A 1 90 ? -3.114 -10.547 8.558 1.00 96.75 90 ARG A O 1
ATOM 735 N N . TYR A 1 91 ? -3.391 -10.959 6.361 1.00 96.88 91 TYR A N 1
ATOM 736 C CA . TYR A 1 91 ? -4.077 -9.699 6.054 1.00 96.88 91 TYR A CA 1
ATOM 737 C C . TYR A 1 91 ? -5.599 -9.793 6.138 1.00 96.88 91 TYR A C 1
ATOM 739 O O . TYR A 1 91 ? -6.253 -8.753 6.081 1.00 96.88 91 TYR A O 1
ATOM 747 N N . ARG A 1 92 ? -6.141 -11.004 6.334 1.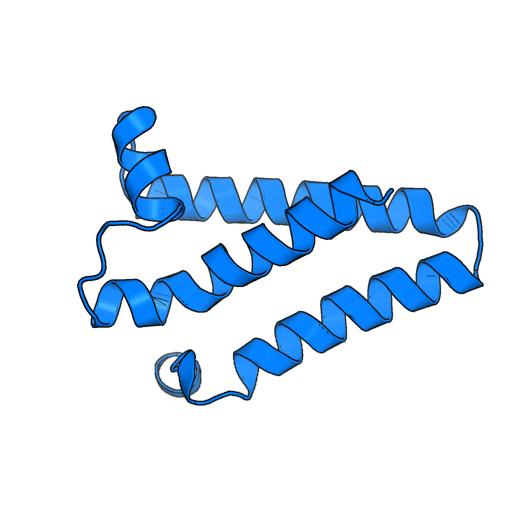00 96.12 92 ARG A N 1
ATOM 748 C CA . ARG A 1 92 ? -7.574 -11.266 6.514 1.00 96.12 92 ARG A CA 1
ATOM 749 C C . ARG A 1 92 ? -8.436 -10.709 5.380 1.00 96.12 92 ARG A C 1
ATOM 751 O O . ARG A 1 92 ? -9.504 -10.148 5.608 1.00 96.12 92 ARG A O 1
ATOM 758 N N . MET A 1 93 ? -7.936 -10.808 4.152 1.00 94.88 93 MET A N 1
ATOM 759 C CA . MET A 1 93 ? -8.640 -10.302 2.972 1.00 94.88 93 MET A CA 1
ATOM 760 C C . MET A 1 93 ? -9.879 -11.140 2.661 1.00 94.88 93 MET A C 1
ATOM 762 O O . MET A 1 93 ? -10.844 -10.614 2.127 1.00 94.88 93 MET A O 1
ATOM 766 N N . GLU A 1 94 ? -9.884 -12.409 3.064 1.00 94.06 94 GLU A N 1
ATOM 767 C CA . GLU A 1 94 ? -11.030 -13.313 3.004 1.00 94.06 94 GLU A CA 1
ATOM 768 C C . GLU A 1 94 ? -12.263 -12.818 3.778 1.00 94.06 94 GLU A C 1
ATOM 770 O O . GLU A 1 94 ? -13.371 -13.223 3.453 1.00 94.06 94 GLU A O 1
ATOM 775 N N . ASP A 1 95 ? -12.101 -11.916 4.752 1.00 95.31 95 ASP A N 1
ATOM 776 C CA . ASP A 1 95 ? -13.229 -11.326 5.486 1.00 95.31 95 ASP A CA 1
ATOM 777 C C . ASP A 1 95 ? -13.956 -10.233 4.666 1.00 95.31 95 ASP A C 1
ATOM 779 O O . ASP A 1 95 ? -15.020 -9.755 5.068 1.00 95.31 95 ASP A O 1
ATOM 783 N N . LEU A 1 96 ? -13.361 -9.784 3.552 1.00 88.94 96 LEU A N 1
ATOM 784 C CA . LEU A 1 96 ? -13.825 -8.663 2.722 1.00 88.94 96 LEU A CA 1
ATOM 785 C C . LEU A 1 96 ? -14.325 -9.074 1.328 1.00 88.94 96 LEU A C 1
ATOM 787 O O . LEU A 1 96 ? -14.824 -8.210 0.600 1.00 88.94 96 LEU A O 1
ATOM 791 N N . ILE A 1 97 ? -14.146 -10.339 0.939 1.00 76.56 97 ILE A N 1
ATOM 792 C CA . ILE A 1 97 ? -14.504 -10.894 -0.379 1.00 76.56 97 ILE A CA 1
ATOM 793 C C . ILE A 1 97 ? -15.745 -11.770 -0.222 1.00 76.56 97 ILE A C 1
ATOM 795 O O . ILE A 1 97 ? -16.656 -11.633 -1.068 1.00 76.56 97 ILE A O 1
#

Secondary structure (DSSP, 8-state):
-HHHHHHHHHHHHHHHHHHHHHHTT--SSHHHHHHHHHT--HHHHHHHHHHHHHHHHHHHHHHHTT-HHHHHHHHHHHHHHHHHHHH-GGG-GGG--

Sequence (97 aa):
MILYLTWVFNWINDLMSSYKEMVNMENLNFITNSARCKGLTQVESLKSSVMNTSDVIRRLRTLGKAHSGLQRLVEAFVFGYVTYHLTQTRYRMEDLI

InterPro domains:
  IPR008949 Isoprenoid synthase domain superfamily [G3DSA:1.10.600.10] (1-97)
  IPR008949 Isoprenoid synthase domain superfamily [SSF48576] (4-95)
  IPR024652 Trichodiene synthase [PF06330] (9-95)

Organism: NCBI:txid1303716

Foldseek 3Di:
DVVLLVLLLQLLCLLLQVQVCVVVVPQPGDLNVVCVVVVHDSVVSSVVSVVVSVVSLVVQCVVQVVDVVSNVVSCCVNVVSNVVSCPDCSSVVVVVD